Protein AF-A0A2V8DXG1-F1 (afdb_monomer_lite)

Radius of gyration: 14.65 Å; chains: 1; bounding box: 31×28×36 Å

Structure (mmCIF, N/CA/C/O backbone):
data_AF-A0A2V8DXG1-F1
#
_entry.id   AF-A0A2V8DXG1-F1
#
loop_
_atom_site.group_PDB
_atom_site.id
_atom_site.type_symbol
_atom_site.label_atom_id
_atom_site.label_alt_id
_atom_site.label_comp_id
_atom_site.label_asym_id
_atom_site.label_entity_id
_atom_site.label_seq_id
_atom_site.pdbx_PDB_ins_code
_atom_site.Cartn_x
_atom_site.Cartn_y
_atom_site.Cartn_z
_atom_site.occupancy
_atom_site.B_iso_or_equiv
_atom_site.auth_seq_id
_atom_site.auth_comp_id
_atom_site.auth_asym_id
_atom_site.auth_atom_id
_atom_site.pdbx_PDB_model_num
ATOM 1 N N . MET A 1 1 ? -3.245 -15.388 15.763 1.00 50.44 1 MET A N 1
ATOM 2 C CA . MET A 1 1 ? -3.989 -14.690 14.688 1.00 50.44 1 MET A CA 1
ATOM 3 C C . MET A 1 1 ? -3.268 -14.981 13.382 1.00 50.44 1 MET A C 1
ATOM 5 O O . MET A 1 1 ? -2.050 -14.891 13.381 1.00 50.44 1 MET A O 1
ATOM 9 N N . GLY A 1 2 ? -3.965 -15.413 12.327 1.00 57.34 2 GLY A N 1
ATOM 10 C CA . GLY A 1 2 ? -3.315 -15.666 11.036 1.00 57.34 2 GLY A CA 1
ATOM 11 C C . GLY A 1 2 ? -2.765 -14.359 10.463 1.00 57.34 2 GLY A C 1
ATOM 12 O O . GLY A 1 2 ? -3.526 -13.408 10.324 1.00 57.34 2 GLY A O 1
ATOM 13 N N . ASN A 1 3 ? -1.462 -14.311 10.182 1.00 75.31 3 ASN A N 1
ATOM 14 C CA . ASN A 1 3 ? -0.762 -13.142 9.631 1.00 75.31 3 ASN A CA 1
ATOM 15 C C . ASN A 1 3 ? -0.689 -1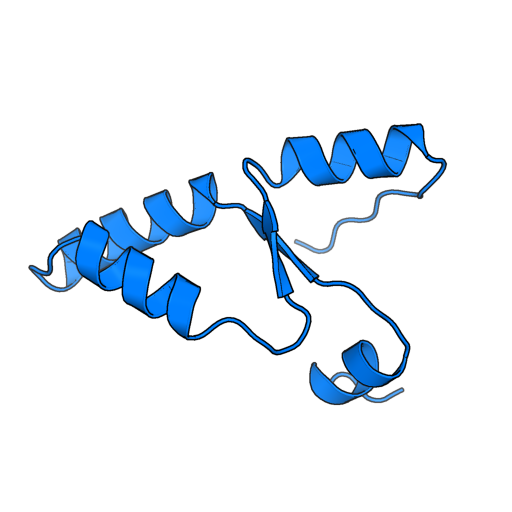3.179 8.091 1.00 75.31 3 ASN A C 1
ATOM 17 O O . ASN A 1 3 ? 0.203 -12.601 7.481 1.00 75.31 3 ASN A O 1
ATOM 21 N N . THR A 1 4 ? -1.572 -13.944 7.450 1.00 88.25 4 THR A N 1
ATOM 22 C CA . THR A 1 4 ? -1.610 -14.069 5.993 1.00 88.25 4 THR A CA 1
ATOM 23 C C . THR A 1 4 ? -2.623 -13.093 5.411 1.00 88.25 4 THR A C 1
ATOM 25 O O . THR A 1 4 ? -3.648 -12.795 6.027 1.00 88.25 4 THR A O 1
ATOM 28 N N . VAL A 1 5 ? -2.351 -12.620 4.194 1.00 85.25 5 VAL A N 1
ATOM 29 C CA . VAL A 1 5 ? -3.215 -11.680 3.465 1.00 85.25 5 VAL A CA 1
ATOM 30 C C . VAL A 1 5 ? -4.641 -12.230 3.319 1.00 85.25 5 VAL A C 1
ATOM 32 O O . VAL A 1 5 ? -5.610 -11.535 3.600 1.00 85.25 5 VAL A O 1
ATOM 35 N N . ASP A 1 6 ? -4.789 -13.513 2.984 1.00 86.69 6 ASP A N 1
ATOM 36 C CA . ASP A 1 6 ? -6.100 -14.170 2.876 1.00 86.69 6 ASP A CA 1
ATOM 37 C C . ASP A 1 6 ? -6.895 -14.141 4.197 1.00 86.69 6 ASP A C 1
ATOM 39 O O . ASP A 1 6 ? -8.095 -13.856 4.208 1.00 86.69 6 ASP A O 1
ATOM 43 N N . ALA A 1 7 ? -6.223 -14.367 5.331 1.00 87.75 7 ALA A N 1
ATOM 44 C CA . ALA A 1 7 ? -6.878 -14.390 6.635 1.00 87.75 7 ALA A CA 1
ATOM 45 C C . ALA A 1 7 ? -7.417 -13.012 7.048 1.00 87.75 7 ALA A C 1
ATOM 47 O O . ALA A 1 7 ? -8.449 -12.943 7.720 1.00 87.75 7 ALA A O 1
ATOM 48 N N . VAL A 1 8 ? -6.743 -11.921 6.662 1.00 87.38 8 VAL A N 1
ATOM 49 C CA . VAL A 1 8 ? -7.211 -10.554 6.948 1.00 87.38 8 VAL A CA 1
ATOM 50 C C . VAL A 1 8 ? -8.288 -10.097 5.966 1.00 87.38 8 VAL A C 1
ATOM 52 O O . VAL A 1 8 ? -9.252 -9.462 6.388 1.00 87.38 8 VAL A O 1
ATOM 55 N N . LEU A 1 9 ? -8.209 -10.500 4.695 1.00 88.62 9 LEU A N 1
ATOM 56 C CA . LEU A 1 9 ? -9.250 -10.212 3.703 1.00 88.62 9 LEU A CA 1
ATOM 57 C C . LEU A 1 9 ? -10.597 -10.836 4.094 1.00 88.62 9 LEU A C 1
ATOM 59 O O . LEU A 1 9 ? -11.625 -10.161 4.059 1.00 88.62 9 LEU A O 1
ATOM 63 N N . LYS A 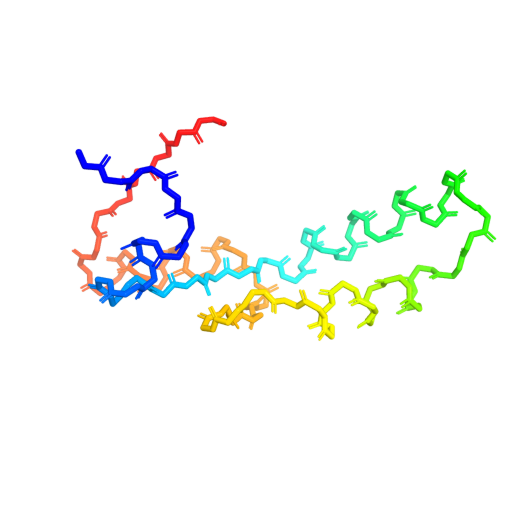1 10 ? -10.598 -12.087 4.576 1.00 88.25 10 LYS A N 1
ATOM 64 C CA . LYS A 1 10 ? -11.811 -12.773 5.071 1.00 88.25 10 LYS A CA 1
ATOM 65 C C . LYS A 1 10 ? -12.465 -12.100 6.281 1.00 88.25 10 LYS A C 1
ATOM 67 O O . LYS A 1 10 ? -13.625 -12.372 6.570 1.00 88.25 10 LYS A O 1
ATOM 72 N N . ARG A 1 11 ? -11.748 -11.223 6.988 1.00 88.62 11 ARG A N 1
ATOM 73 C CA . ARG A 1 11 ? -12.279 -10.437 8.115 1.00 88.62 11 ARG A CA 1
ATOM 74 C C . ARG A 1 11 ? -12.931 -9.122 7.677 1.00 88.62 11 ARG A C 1
ATOM 76 O O . ARG A 1 11 ? -13.363 -8.364 8.537 1.00 88.62 11 ARG A O 1
ATOM 83 N N . GLY A 1 12 ? -13.003 -8.853 6.371 1.00 87.44 12 GLY A N 1
ATOM 84 C CA . GLY A 1 12 ? -13.613 -7.642 5.819 1.00 87.44 12 GLY A CA 1
ATOM 85 C C . GLY A 1 12 ? -12.652 -6.459 5.690 1.00 87.44 12 GLY A C 1
ATOM 86 O O . GLY A 1 12 ? -13.095 -5.316 5.634 1.00 87.44 12 GLY A O 1
ATOM 87 N N . VAL A 1 13 ? -11.338 -6.703 5.666 1.00 89.94 13 VAL A N 1
ATOM 88 C CA . VAL A 1 13 ? -10.358 -5.641 5.401 1.00 89.94 13 VAL A CA 1
ATOM 89 C C . VAL A 1 13 ? -10.419 -5.237 3.928 1.00 89.94 13 VAL A C 1
ATOM 91 O O . VAL A 1 13 ? -10.311 -6.084 3.043 1.00 89.94 13 VAL A O 1
ATOM 94 N N . HIS A 1 14 ? -10.533 -3.934 3.675 1.00 89.81 14 HIS A N 1
ATOM 95 C CA . HIS A 1 14 ? -10.396 -3.347 2.344 1.00 89.81 14 HIS A CA 1
ATOM 96 C C . HIS A 1 14 ? -8.955 -2.894 2.115 1.00 89.81 14 HIS A C 1
ATOM 98 O O . HIS A 1 14 ? -8.368 -2.228 2.970 1.00 89.81 14 HIS A O 1
ATOM 104 N N . LEU A 1 15 ? -8.392 -3.224 0.952 1.00 92.44 15 LEU A N 1
ATOM 105 C CA . LEU A 1 15 ? -7.050 -2.791 0.571 1.00 92.44 15 LEU A CA 1
ATOM 106 C C . LEU A 1 15 ? -7.149 -1.620 -0.411 1.00 92.44 15 LEU A C 1
ATOM 108 O O . LEU A 1 15 ? -7.859 -1.698 -1.411 1.00 92.44 15 LEU A O 1
ATOM 112 N N . ALA A 1 16 ? -6.417 -0.541 -0.145 1.00 93.75 16 ALA A N 1
ATOM 113 C CA . ALA A 1 16 ? -6.298 0.601 -1.045 1.00 93.75 16 ALA A CA 1
ATOM 114 C C . ALA A 1 16 ? -4.857 0.705 -1.552 1.00 93.75 16 ALA A C 1
ATOM 116 O O . ALA A 1 16 ? -3.918 0.737 -0.757 1.00 93.75 16 ALA A O 1
ATOM 117 N N . VAL A 1 17 ? -4.679 0.771 -2.872 1.00 94.19 17 VAL A N 1
ATOM 118 C CA . VAL A 1 17 ? -3.361 0.821 -3.518 1.00 94.19 17 VAL A CA 1
ATOM 119 C C . VAL A 1 17 ? -3.163 2.178 -4.186 1.00 94.19 17 VAL A C 1
ATOM 121 O O . VAL A 1 17 ? -3.995 2.634 -4.968 1.00 94.19 17 VAL A O 1
ATOM 124 N N . CYS A 1 18 ? -2.056 2.846 -3.859 1.00 96.06 18 CYS A N 1
ATOM 125 C CA . CYS A 1 18 ? -1.744 4.186 -4.349 1.00 96.06 18 CYS A CA 1
ATOM 126 C C . CYS A 1 18 ? -1.307 4.158 -5.818 1.00 96.06 18 CYS A C 1
ATOM 128 O O . CYS A 1 18 ? -0.190 3.739 -6.119 1.00 96.06 18 CYS A O 1
ATOM 130 N N . GLN A 1 19 ? -2.131 4.698 -6.719 1.00 94.50 19 GLN A N 1
ATOM 131 C CA . GLN A 1 19 ? -1.817 4.736 -8.148 1.00 94.50 19 GLN A CA 1
ATOM 132 C C . GLN A 1 19 ? -0.514 5.467 -8.473 1.00 94.50 19 GLN A C 1
ATOM 134 O O . GLN A 1 19 ? 0.260 4.992 -9.305 1.00 94.50 19 GLN A O 1
ATOM 139 N N . MET A 1 20 ? -0.252 6.589 -7.803 1.00 94.19 20 MET A N 1
ATOM 140 C CA . MET A 1 20 ? 0.988 7.350 -7.987 1.00 94.19 20 MET A CA 1
ATOM 141 C C . MET A 1 20 ? 2.222 6.521 -7.616 1.00 94.19 20 MET A C 1
ATOM 143 O O . MET A 1 20 ? 3.194 6.497 -8.367 1.00 94.19 20 MET A O 1
ATOM 147 N N . ALA A 1 21 ? 2.163 5.792 -6.497 1.00 93.88 21 ALA A N 1
ATOM 148 C CA . ALA A 1 21 ? 3.252 4.915 -6.078 1.00 93.88 21 ALA A CA 1
ATOM 149 C C . ALA A 1 21 ? 3.423 3.739 -7.049 1.00 93.88 21 ALA A C 1
ATOM 151 O O . ALA A 1 21 ? 4.548 3.418 -7.419 1.00 93.88 21 ALA A O 1
ATOM 152 N N . THR A 1 22 ? 2.327 3.138 -7.525 1.00 94.12 22 THR A N 1
ATOM 153 C CA . THR A 1 22 ? 2.384 2.056 -8.519 1.00 94.12 22 THR A CA 1
ATOM 154 C C . THR A 1 22 ? 3.019 2.521 -9.826 1.00 94.12 22 THR A C 1
ATOM 156 O O . THR A 1 22 ? 3.858 1.810 -10.370 1.00 94.12 22 THR A O 1
ATOM 159 N N . ARG A 1 23 ? 2.690 3.725 -10.316 1.00 94.12 23 ARG A N 1
ATOM 160 C CA . ARG A 1 23 ? 3.346 4.305 -11.502 1.00 94.12 23 ARG A CA 1
ATOM 161 C C . ARG A 1 23 ? 4.829 4.587 -11.264 1.00 94.12 23 ARG A C 1
ATOM 163 O O . ARG A 1 23 ? 5.638 4.301 -12.140 1.00 94.12 23 ARG A O 1
ATOM 170 N N . PHE A 1 24 ? 5.193 5.100 -10.089 1.00 93.50 24 PHE A N 1
ATOM 171 C CA . PHE A 1 24 ? 6.596 5.317 -9.724 1.00 93.50 24 PHE A CA 1
ATOM 172 C C . PHE A 1 24 ? 7.387 3.999 -9.707 1.00 93.50 24 PHE A C 1
ATOM 174 O O . PHE A 1 24 ? 8.445 3.907 -10.327 1.00 93.50 24 PHE A O 1
ATOM 181 N N . MET A 1 25 ? 6.839 2.954 -9.078 1.00 92.81 25 MET A N 1
ATOM 182 C CA . MET A 1 25 ? 7.439 1.616 -9.070 1.00 92.81 25 MET A CA 1
ATOM 183 C C . MET A 1 25 ? 7.533 1.022 -10.478 1.00 92.81 25 MET A C 1
ATOM 185 O O . MET A 1 25 ? 8.577 0.488 -10.838 1.00 92.81 25 MET A O 1
ATOM 189 N N . ALA A 1 26 ? 6.489 1.164 -11.300 1.00 92.94 26 ALA A N 1
ATOM 190 C CA . ALA A 1 26 ? 6.501 0.710 -12.688 1.00 92.94 26 ALA A CA 1
ATOM 191 C C . ALA A 1 26 ? 7.581 1.421 -13.521 1.00 92.94 26 ALA A C 1
ATOM 193 O O . ALA A 1 26 ? 8.271 0.774 -14.304 1.00 92.94 26 ALA A O 1
ATOM 194 N N . GLY A 1 27 ? 7.783 2.727 -13.313 1.00 92.69 27 GLY A N 1
ATOM 195 C CA . GLY A 1 27 ? 8.876 3.480 -13.933 1.00 92.69 27 GLY A CA 1
ATOM 196 C C . GLY A 1 27 ? 10.260 2.986 -13.500 1.00 92.69 27 GLY A C 1
ATOM 197 O O . GLY A 1 27 ? 11.138 2.802 -14.342 1.00 92.69 27 GLY A O 1
ATOM 198 N N . GLY A 1 28 ? 10.448 2.700 -12.208 1.00 92.00 28 GLY A N 1
ATOM 199 C CA . GLY A 1 28 ? 11.692 2.112 -11.698 1.00 92.00 28 GLY A CA 1
ATOM 200 C C . GLY A 1 28 ? 11.974 0.720 -12.277 1.00 92.00 28 GLY A C 1
ATOM 201 O O . GLY A 1 28 ? 13.086 0.445 -12.727 1.00 92.00 28 GLY A O 1
ATOM 202 N N . LEU A 1 29 ? 10.951 -0.138 -12.337 1.00 91.56 29 LEU A N 1
ATOM 203 C CA . LEU A 1 29 ? 11.035 -1.474 -12.934 1.00 91.56 29 LEU A CA 1
ATOM 204 C C . LEU A 1 29 ? 11.324 -1.416 -14.437 1.00 91.56 29 LEU A C 1
ATOM 206 O O . LEU A 1 29 ? 12.131 -2.201 -14.930 1.00 91.56 29 LEU A O 1
ATOM 210 N N . ALA A 1 30 ? 10.722 -0.471 -15.159 1.00 90.94 30 ALA A N 1
ATOM 211 C CA . ALA A 1 30 ? 11.003 -0.237 -16.572 1.00 90.94 30 ALA A CA 1
ATOM 212 C C . ALA A 1 30 ? 12.473 0.136 -16.799 1.00 90.94 30 ALA A C 1
ATOM 214 O O . ALA A 1 30 ? 13.117 -0.431 -17.680 1.00 90.94 30 ALA A O 1
ATOM 215 N N . GLY A 1 31 ? 13.028 1.016 -15.958 1.00 88.75 31 GLY A N 1
ATOM 216 C CA . GLY A 1 31 ? 14.442 1.392 -16.013 1.00 88.75 31 GLY A CA 1
ATOM 217 C C . GLY A 1 31 ? 15.397 0.226 -15.740 1.00 88.75 31 GLY A C 1
ATOM 218 O O . GLY A 1 31 ? 16.440 0.129 -16.380 1.00 88.75 31 GLY A O 1
ATOM 219 N N . ALA A 1 32 ? 15.031 -0.689 -14.837 1.00 89.56 32 ALA A N 1
ATOM 220 C CA . ALA A 1 32 ? 15.845 -1.862 -14.508 1.00 89.56 32 ALA A CA 1
ATOM 221 C C . ALA A 1 32 ? 15.732 -3.006 -15.534 1.00 89.56 32 ALA A C 1
ATOM 223 O O . ALA A 1 32 ? 16.680 -3.766 -15.709 1.00 89.56 32 ALA A O 1
ATOM 224 N N . SER A 1 33 ? 14.584 -3.141 -16.205 1.00 82.44 33 SER A N 1
ATOM 225 C CA . SER A 1 33 ? 14.293 -4.243 -17.138 1.00 82.44 33 SER A CA 1
ATOM 226 C C . SER A 1 33 ? 14.322 -3.849 -18.622 1.00 82.44 33 SER A C 1
ATOM 228 O O . SER A 1 33 ? 14.052 -4.693 -19.472 1.00 82.44 33 SER A O 1
ATOM 230 N N . SER A 1 34 ? 14.643 -2.589 -18.956 1.00 73.50 34 SER A N 1
ATOM 231 C CA . SER A 1 34 ? 14.455 -2.012 -20.307 1.00 73.50 34 SER A CA 1
ATOM 232 C C . SER A 1 34 ? 13.030 -2.213 -20.855 1.00 73.50 34 SER A C 1
ATOM 234 O O . SER A 1 34 ? 12.822 -2.375 -22.057 1.00 73.50 34 SER A O 1
ATOM 236 N N . GLY A 1 35 ? 12.043 -2.244 -19.956 1.00 83.06 35 GLY A N 1
ATOM 237 C CA . GLY A 1 35 ? 10.634 -2.473 -20.266 1.00 83.06 35 GLY A CA 1
ATOM 238 C C . GLY A 1 35 ? 9.848 -1.182 -20.504 1.00 83.06 35 GLY A C 1
ATOM 239 O O . GLY A 1 35 ? 10.335 -0.075 -20.288 1.00 83.06 35 GLY A O 1
ATOM 240 N N . ASN A 1 36 ? 8.586 -1.319 -20.917 1.00 90.50 36 ASN A N 1
ATOM 241 C CA . ASN A 1 36 ? 7.651 -0.197 -21.006 1.00 90.50 36 ASN A CA 1
ATOM 242 C C . ASN A 1 36 ? 6.937 0.006 -19.658 1.00 90.50 36 ASN A C 1
ATOM 244 O O . ASN A 1 36 ? 6.223 -0.884 -19.193 1.00 90.50 36 ASN A O 1
ATOM 248 N N . ALA A 1 37 ? 7.084 1.191 -19.061 1.00 91.06 37 ALA A N 1
ATOM 249 C CA . ALA A 1 37 ? 6.478 1.537 -17.776 1.00 91.06 37 ALA A CA 1
ATOM 250 C C . ALA A 1 37 ? 4.947 1.409 -17.769 1.00 91.06 37 ALA A C 1
ATOM 252 O O . ALA A 1 37 ? 4.385 0.950 -16.776 1.00 91.06 37 ALA A O 1
ATOM 253 N N . ASP A 1 38 ? 4.263 1.756 -18.863 1.00 91.88 38 ASP A N 1
ATOM 254 C CA . ASP A 1 38 ? 2.803 1.625 -18.933 1.00 91.88 38 ASP A CA 1
ATOM 255 C C . ASP A 1 38 ? 2.366 0.159 -19.037 1.00 91.88 38 ASP A C 1
ATOM 257 O O . ASP A 1 38 ? 1.349 -0.224 -18.461 1.00 91.88 38 ASP A O 1
ATOM 261 N N . ALA A 1 39 ? 3.150 -0.685 -19.716 1.00 93.31 39 ALA A N 1
ATOM 262 C CA . ALA A 1 39 ? 2.878 -2.121 -19.779 1.00 93.31 39 ALA A CA 1
ATOM 263 C C . ALA A 1 39 ? 3.031 -2.770 -18.394 1.00 93.31 39 ALA A C 1
ATOM 265 O O . ALA A 1 39 ? 2.126 -3.473 -17.951 1.00 93.31 39 ALA A O 1
ATOM 266 N N . ILE A 1 40 ? 4.117 -2.448 -17.682 1.00 93.25 40 ILE A N 1
ATOM 267 C CA . ILE A 1 40 ? 4.362 -2.922 -16.310 1.00 93.25 40 ILE A CA 1
ATOM 268 C C . ILE A 1 40 ? 3.275 -2.407 -15.361 1.00 93.25 40 ILE A C 1
ATOM 270 O O . ILE A 1 40 ? 2.754 -3.155 -14.540 1.00 93.25 40 ILE A O 1
ATOM 274 N N . TYR A 1 41 ? 2.885 -1.137 -15.477 1.00 94.19 41 TYR A N 1
ATOM 275 C CA . TYR A 1 41 ? 1.791 -0.584 -14.681 1.00 94.19 41 TYR A CA 1
ATOM 276 C C . TYR A 1 41 ? 0.480 -1.350 -14.905 1.00 94.19 41 TYR A C 1
ATOM 278 O O . TYR A 1 41 ? -0.179 -1.727 -13.935 1.00 94.19 41 TYR A O 1
ATOM 286 N N . ASN A 1 42 ? 0.111 -1.601 -16.163 1.00 93.94 42 ASN A N 1
ATOM 287 C CA . ASN A 1 42 ? -1.107 -2.341 -16.490 1.00 93.94 42 ASN A CA 1
ATOM 288 C C . ASN A 1 42 ? -1.050 -3.7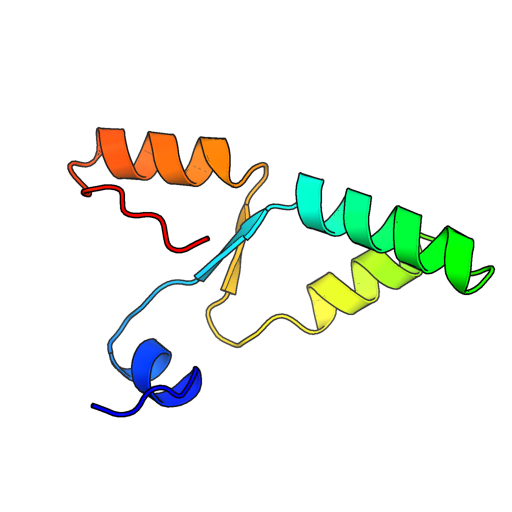86 -15.981 1.00 93.94 42 ASN A C 1
ATOM 290 O O . ASN A 1 42 ? -2.059 -4.292 -15.495 1.00 93.94 42 ASN A O 1
ATOM 294 N N . GLU A 1 43 ? 0.118 -4.427 -16.028 1.00 93.38 43 GLU A N 1
ATOM 295 C CA . GLU A 1 43 ? 0.325 -5.753 -15.443 1.00 93.38 43 GLU A CA 1
ATOM 296 C C . GLU A 1 43 ? 0.121 -5.737 -13.921 1.00 93.38 43 GLU A C 1
ATOM 298 O O . GLU A 1 43 ? -0.635 -6.553 -13.391 1.00 93.38 43 GLU A O 1
ATOM 303 N N . LEU A 1 44 ? 0.732 -4.781 -13.214 1.00 92.38 44 LEU A N 1
ATOM 304 C CA . LEU A 1 44 ? 0.597 -4.640 -11.761 1.00 92.38 44 LEU A CA 1
ATOM 305 C C . LEU A 1 44 ? -0.855 -4.385 -11.342 1.00 92.38 44 LEU A C 1
ATOM 307 O O . LEU A 1 44 ? -1.323 -4.953 -10.358 1.00 92.38 44 LEU A O 1
ATOM 311 N N . VAL A 1 45 ? -1.576 -3.542 -12.087 1.00 92.69 45 VAL A N 1
ATOM 312 C CA . VAL A 1 45 ? -2.989 -3.242 -11.815 1.00 92.69 45 VAL A CA 1
ATOM 313 C C . VAL A 1 45 ? -3.896 -4.423 -12.165 1.00 92.69 45 VAL A C 1
ATOM 315 O O . VAL A 1 45 ? -4.850 -4.692 -11.437 1.00 92.69 45 VAL A O 1
ATOM 318 N N . GLY A 1 46 ? -3.598 -5.150 -13.243 1.00 92.44 46 GLY A N 1
ATOM 319 C CA . GLY A 1 46 ? -4.349 -6.340 -13.645 1.00 92.44 46 GLY A CA 1
ATOM 320 C C . GLY A 1 46 ? -4.211 -7.511 -12.668 1.00 92.44 46 GLY A C 1
ATOM 321 O O . GLY A 1 46 ? -5.117 -8.333 -12.578 1.00 92.44 46 GLY A O 1
ATOM 322 N N . ASN A 1 47 ? -3.114 -7.559 -11.906 1.00 93.25 47 ASN A N 1
ATOM 323 C CA . ASN A 1 47 ? -2.799 -8.634 -10.960 1.00 93.25 47 ASN A CA 1
ATOM 324 C C . ASN A 1 47 ? -2.934 -8.215 -9.485 1.00 93.25 47 ASN A C 1
ATOM 326 O O . ASN A 1 47 ? -2.285 -8.784 -8.604 1.00 93.25 47 ASN A O 1
ATOM 330 N N . LEU A 1 48 ? -3.764 -7.214 -9.188 1.00 91.31 48 LEU A N 1
ATOM 331 C CA . LEU A 1 48 ? -4.031 -6.823 -7.806 1.00 91.31 48 LEU A CA 1
ATOM 332 C C . LEU A 1 48 ? -4.694 -7.954 -7.009 1.00 91.31 48 LEU A C 1
ATOM 334 O O . LEU A 1 48 ? -5.469 -8.756 -7.528 1.00 91.31 48 LEU A O 1
ATOM 338 N N . LEU A 1 49 ? -4.409 -7.980 -5.705 1.00 88.62 49 LEU A N 1
ATOM 339 C CA . LEU A 1 49 ? -5.055 -8.893 -4.766 1.00 88.62 49 LEU A CA 1
ATOM 340 C C . LEU A 1 49 ? -6.580 -8.719 -4.791 1.00 88.62 49 LEU A C 1
ATOM 342 O O . LEU A 1 49 ? -7.095 -7.612 -4.960 1.00 88.62 49 LEU A O 1
ATOM 346 N N . ALA A 1 50 ? -7.307 -9.811 -4.546 1.00 80.12 50 ALA A N 1
ATOM 347 C CA . ALA A 1 50 ? -8.758 -9.764 -4.402 1.00 80.12 50 ALA A CA 1
ATOM 348 C C . ALA A 1 50 ? -9.166 -8.735 -3.326 1.00 80.12 50 ALA A C 1
ATOM 350 O O . ALA A 1 50 ? -8.562 -8.683 -2.254 1.00 80.12 50 ALA A O 1
ATOM 351 N N . ASN A 1 51 ? -10.194 -7.926 -3.612 1.00 85.31 51 ASN A N 1
ATOM 352 C CA . ASN A 1 51 ? -10.671 -6.804 -2.781 1.00 85.31 51 ASN A CA 1
ATOM 353 C C . ASN A 1 51 ? -9.701 -5.612 -2.624 1.00 85.31 51 ASN A C 1
ATOM 355 O O . ASN A 1 51 ? -9.918 -4.757 -1.759 1.00 85.31 51 ASN A O 1
ATOM 359 N N . ALA A 1 52 ? -8.649 -5.523 -3.444 1.00 91.69 52 ALA A N 1
ATOM 360 C CA . ALA A 1 52 ? -7.843 -4.312 -3.545 1.00 91.69 52 ALA A CA 1
ATOM 361 C C . ALA A 1 52 ? -8.442 -3.317 -4.545 1.00 91.69 52 ALA A C 1
ATOM 363 O O . ALA A 1 52 ? -8.881 -3.681 -5.635 1.00 91.69 52 ALA A O 1
ATOM 364 N N . HIS A 1 53 ? -8.418 -2.038 -4.178 1.00 92.50 53 HIS A N 1
ATOM 365 C CA . HIS A 1 53 ? -8.910 -0.944 -5.002 1.00 92.50 53 HIS A CA 1
ATOM 366 C C . HIS A 1 53 ? -7.784 0.034 -5.312 1.00 92.50 53 HIS A C 1
ATOM 368 O O . HIS A 1 53 ? -7.096 0.523 -4.412 1.00 92.50 53 HIS A O 1
ATOM 374 N N . MET A 1 54 ? -7.624 0.359 -6.594 1.00 94.38 54 MET A N 1
ATOM 375 C CA . MET A 1 54 ? -6.760 1.462 -6.995 1.00 94.38 54 MET A CA 1
ATOM 376 C C . MET A 1 54 ? -7.396 2.781 -6.577 1.00 94.38 54 MET A C 1
ATOM 378 O O . MET A 1 54 ? -8.524 3.092 -6.959 1.00 94.38 54 MET A O 1
ATOM 382 N N . VAL A 1 55 ? -6.649 3.561 -5.804 1.00 95.31 55 VAL A N 1
ATOM 383 C CA . VAL A 1 55 ? -7.021 4.919 -5.407 1.00 95.31 55 VAL A CA 1
ATOM 384 C C . VAL A 1 55 ? -6.092 5.921 -6.092 1.00 95.31 55 VAL A C 1
ATOM 386 O O . VAL A 1 55 ? -4.917 5.606 -6.309 1.00 95.31 55 VAL A O 1
ATOM 389 N N . PRO A 1 56 ? -6.564 7.144 -6.402 1.00 91.31 56 PRO A N 1
ATOM 390 C CA . PRO A 1 56 ? -5.760 8.134 -7.121 1.00 91.31 56 PRO A CA 1
ATOM 391 C C . PRO A 1 56 ? -4.457 8.470 -6.382 1.00 91.31 56 PRO A C 1
ATOM 393 O O . PRO A 1 56 ? -3.395 8.554 -6.991 1.00 91.31 56 PRO A O 1
ATOM 396 N N . ALA A 1 57 ? -4.511 8.583 -5.053 1.00 93.75 57 ALA A N 1
ATOM 397 C CA . ALA A 1 57 ? -3.336 8.672 -4.196 1.00 93.75 57 ALA A CA 1
ATOM 398 C C . ALA A 1 57 ? -3.636 8.071 -2.817 1.00 93.75 57 ALA A C 1
ATOM 400 O O . ALA A 1 57 ? -4.715 8.285 -2.262 1.00 93.75 57 ALA A O 1
ATOM 401 N N . GLY A 1 58 ? -2.665 7.353 -2.244 1.00 92.50 58 GLY A N 1
ATOM 402 C CA . GLY A 1 58 ? -2.803 6.731 -0.923 1.00 92.50 58 GLY A CA 1
ATOM 403 C C . GLY A 1 58 ? -3.071 7.759 0.175 1.00 92.50 58 GLY A C 1
ATOM 404 O O . GLY A 1 58 ? -3.952 7.553 1.002 1.00 92.50 58 GLY A O 1
ATOM 405 N N . ILE A 1 59 ? -2.399 8.914 0.117 1.00 94.69 59 ILE A N 1
ATOM 406 C CA . ILE A 1 59 ? -2.625 10.005 1.072 1.00 94.69 59 ILE A CA 1
ATOM 407 C C . ILE A 1 59 ? -4.066 10.526 1.025 1.00 94.69 59 ILE A C 1
ATOM 409 O O . ILE A 1 59 ? -4.663 10.745 2.068 1.00 94.69 59 ILE A O 1
ATOM 413 N N . VAL A 1 60 ? -4.670 10.631 -0.165 1.00 94.62 60 VAL A N 1
ATOM 414 C CA . VAL A 1 60 ? -6.067 11.070 -0.3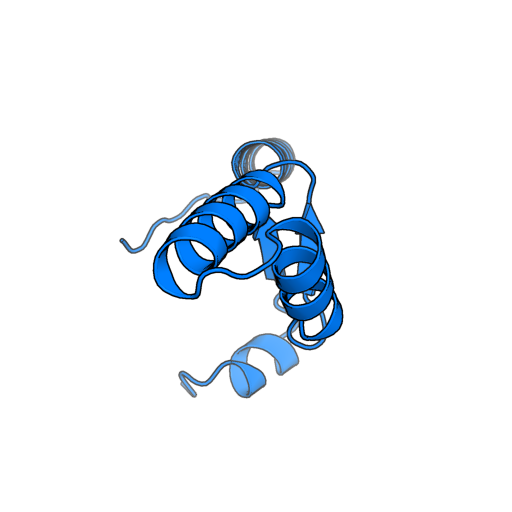10 1.00 94.62 60 VAL A CA 1
ATOM 415 C C . VAL A 1 60 ? -7.017 10.044 0.304 1.00 94.62 60 VAL A C 1
ATOM 417 O O . VAL A 1 60 ? -7.953 10.424 1.003 1.00 94.62 60 VAL A O 1
ATOM 420 N N . ALA A 1 61 ? -6.766 8.750 0.089 1.00 94.69 61 ALA A N 1
ATOM 421 C CA . ALA A 1 61 ? -7.567 7.691 0.698 1.00 94.69 61 ALA A CA 1
ATOM 422 C C . ALA A 1 61 ? -7.474 7.709 2.234 1.00 94.69 61 ALA A C 1
ATOM 424 O O . ALA A 1 61 ? -8.501 7.625 2.906 1.00 94.69 61 ALA A O 1
ATOM 425 N N . VAL A 1 62 ? -6.268 7.888 2.786 1.00 95.12 62 VAL A N 1
ATOM 426 C CA . VAL A 1 62 ? -6.056 8.007 4.237 1.00 95.12 62 VAL A CA 1
ATOM 427 C C . VAL A 1 62 ? -6.760 9.244 4.793 1.00 95.12 62 VAL A C 1
ATOM 429 O O . VAL A 1 62 ? -7.511 9.116 5.755 1.00 95.12 62 VAL A O 1
ATOM 432 N N . SER A 1 63 ? -6.606 10.416 4.169 1.00 95.62 63 SER A N 1
ATOM 433 C CA . SER A 1 63 ? -7.270 11.643 4.630 1.00 95.62 63 SER A CA 1
ATOM 434 C C . SER A 1 63 ? -8.794 11.510 4.627 1.00 95.62 63 SER A C 1
ATOM 436 O O . SER A 1 63 ? -9.439 11.856 5.612 1.00 95.62 63 SER A O 1
ATOM 438 N N . ARG A 1 64 ? -9.379 10.935 3.568 1.00 95.69 64 ARG A N 1
ATOM 439 C CA . ARG A 1 64 ? -10.831 10.689 3.489 1.00 95.69 64 ARG A CA 1
ATOM 440 C C . ARG A 1 64 ? -11.307 9.695 4.553 1.00 95.69 64 ARG A C 1
ATOM 442 O O . ARG A 1 64 ? -12.399 9.857 5.091 1.00 95.69 64 ARG A O 1
ATOM 449 N N . ALA A 1 65 ? -10.500 8.687 4.887 1.00 94.31 65 ALA A N 1
ATOM 450 C CA . ALA A 1 65 ? -10.800 7.776 5.989 1.00 94.31 65 ALA A CA 1
ATOM 451 C C . ALA A 1 65 ? -10.734 8.500 7.346 1.00 94.31 65 ALA A C 1
ATOM 453 O O . ALA A 1 65 ? -11.645 8.371 8.160 1.00 94.31 65 ALA A O 1
ATOM 454 N N . GLN A 1 66 ? -9.717 9.327 7.582 1.00 95.94 66 GLN A N 1
ATOM 455 C CA . GLN A 1 66 ? -9.614 10.112 8.815 1.00 95.94 66 GLN A CA 1
ATOM 456 C C . GLN A 1 66 ? -10.797 11.079 8.987 1.00 95.94 66 GLN A C 1
ATOM 458 O O . GLN A 1 66 ? -11.369 11.145 10.073 1.00 95.94 66 GLN A O 1
ATOM 463 N N . GLU A 1 67 ? -11.241 11.745 7.915 1.00 96.75 67 GLU A N 1
ATOM 464 C CA . GLU A 1 67 ? -12.456 12.586 7.905 1.00 96.75 67 GLU A CA 1
ATOM 465 C C . GLU A 1 67 ? -13.726 11.807 8.295 1.00 96.75 67 GLU A C 1
ATOM 467 O O . GLU A 1 67 ? -14.690 12.384 8.799 1.00 96.75 67 GLU A O 1
ATOM 472 N N . ARG A 1 68 ? -13.732 10.483 8.101 1.00 96.25 68 ARG A N 1
ATOM 473 C CA . ARG A 1 68 ? -14.828 9.580 8.482 1.00 96.25 68 ARG A CA 1
ATOM 474 C C . ARG A 1 68 ? -14.659 8.973 9.883 1.00 96.25 68 ARG A C 1
ATOM 476 O O . ARG A 1 68 ? -15.448 8.112 10.262 1.00 96.25 68 ARG A O 1
ATOM 483 N N . GLY A 1 69 ? -13.658 9.413 10.648 1.00 96.19 69 GLY A N 1
ATOM 484 C CA . GLY A 1 69 ? -13.408 8.976 12.023 1.00 96.19 69 GLY A CA 1
ATOM 485 C C . GLY A 1 69 ? -12.516 7.739 12.157 1.00 96.19 69 GLY A C 1
ATOM 486 O O . GLY A 1 69 ? -12.411 7.192 13.254 1.00 96.19 69 GLY A O 1
ATOM 487 N N . TYR A 1 70 ? -11.862 7.285 11.082 1.00 95.44 70 TYR A N 1
ATOM 488 C CA . TYR A 1 70 ? -10.904 6.182 11.176 1.00 95.44 70 TYR A CA 1
ATOM 489 C C . TYR A 1 70 ? -9.587 6.657 11.798 1.00 95.44 70 TYR A C 1
ATOM 491 O O . TYR A 1 70 ? -9.018 7.675 11.401 1.00 95.44 70 TYR A O 1
ATOM 499 N N . SER A 1 71 ? -9.064 5.885 12.751 1.00 96.06 71 SER A N 1
ATOM 500 C CA . SER A 1 71 ? -7.718 6.102 13.282 1.00 96.06 71 SER A CA 1
ATOM 501 C C . SER A 1 71 ? -6.664 5.699 12.253 1.00 96.06 71 SER A C 1
ATOM 503 O O . SER A 1 71 ? -6.781 4.665 11.596 1.00 96.06 71 SER A O 1
ATOM 505 N N . PHE A 1 72 ? -5.615 6.509 12.140 1.00 94.69 72 PHE A N 1
ATOM 506 C CA . PHE A 1 72 ? -4.465 6.206 11.298 1.00 94.69 72 PHE A CA 1
ATOM 507 C C . PHE A 1 72 ? -3.367 5.534 12.123 1.00 94.69 72 PHE A C 1
ATOM 509 O O . PHE A 1 72 ? -3.025 6.000 13.209 1.00 94.69 72 PHE A O 1
ATOM 516 N N . ALA A 1 73 ? -2.802 4.460 11.582 1.00 93.50 73 ALA A N 1
ATOM 517 C CA . ALA A 1 73 ? -1.630 3.789 12.118 1.00 93.50 73 ALA A CA 1
ATOM 518 C C . ALA A 1 73 ? -0.677 3.459 10.966 1.00 93.50 73 ALA A C 1
ATOM 520 O O . ALA A 1 73 ? -1.118 3.055 9.890 1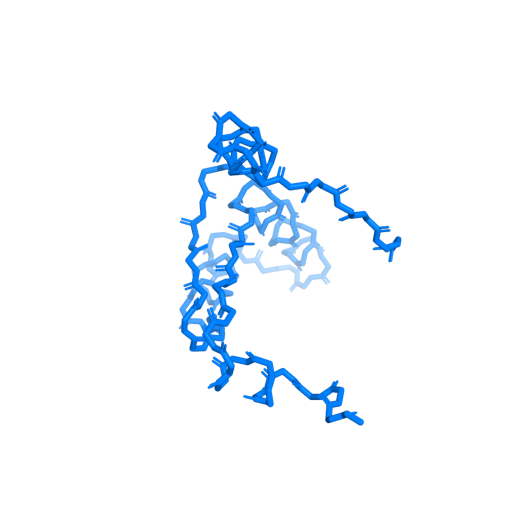.00 93.50 73 ALA A O 1
ATOM 521 N N . HIS A 1 74 ? 0.624 3.612 11.206 1.00 91.38 74 HIS A N 1
ATOM 522 C CA . HIS A 1 74 ? 1.676 3.221 10.275 1.00 91.38 74 HIS A CA 1
ATOM 523 C C . HIS A 1 74 ? 2.578 2.157 10.916 1.00 91.38 74 HIS A C 1
ATOM 525 O O . HIS A 1 74 ? 2.928 2.241 12.095 1.00 91.38 74 HIS A O 1
ATOM 531 N N . ALA A 1 75 ? 2.978 1.168 10.130 1.00 83.12 75 ALA A N 1
ATOM 532 C CA . ALA A 1 75 ? 4.104 0.289 10.415 1.00 83.12 75 ALA A CA 1
ATOM 533 C C . ALA A 1 75 ? 5.010 0.412 9.187 1.00 83.12 75 ALA A C 1
ATOM 535 O O . ALA A 1 75 ? 4.489 0.329 8.077 1.00 83.12 75 ALA A O 1
ATOM 536 N N . GLY A 1 76 ? 6.278 0.772 9.411 1.00 67.31 76 GLY A N 1
ATOM 537 C CA . GLY A 1 76 ? 7.211 1.249 8.380 1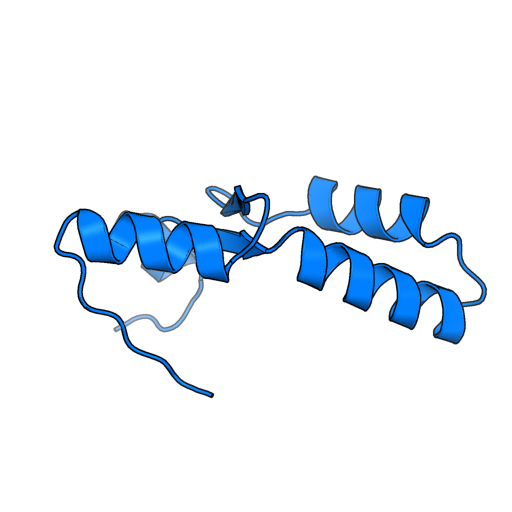.00 67.31 76 GLY A CA 1
ATOM 538 C C . GLY A 1 76 ? 7.418 0.323 7.190 1.00 67.31 76 GLY A C 1
ATOM 539 O O . GLY A 1 76 ? 7.100 -0.881 7.298 1.00 67.31 76 GLY A O 1
#

Sequence (76 aa):
MGNTVDAVLKRGVHLAVCQMATRFMAGGLAGASSGNADAIYNELVGNLLANAHMVPAGIVAVSRAQERGYSFAHAG

pLDDT: mean 90.03, std 7.94, range [50.44, 96.75]

Secondary structure (DSSP, 8-state):
---SHHHHHTTTPPEEEEHHHHHHHHHHHHHHHT--HHHHHHHHHHTPPTTEEEES-HHHHHHHHHHTTPPP----

Foldseek 3Di:
DDPDPVVVVVVVDAAEDALVVLLVVLVVVCVVPVHDSVVSSVVPVVPDDPRYDYDPGPVVVVVVVVVVVDDDDDDD